Protein AF-A0A0B8QRJ7-F1 (afdb_monomer)

pLDDT: mean 72.36, std 12.32, range [46.94, 90.88]

Nearest PDB structures (foldseek):
  8tpr-assembly1_B  TM=7.423E-01  e=1.104E+00  Fusarium vanettenii 77-13-4
  6qmb-assembly1_A  TM=7.514E-01  e=1.805E+00  Fusarium vanettenii 77-13-4
  8tok-assembly1_B  TM=7.483E-01  e=1.936E+00  Fusarium vanettenii 77-13-4
  3zxq-assembly1_B  TM=4.753E-01  e=6.292E-01  Mycobacterium tuberculosis H37Rv
  8tpn-assembly1_A  TM=6.589E-01  e=1.363E+00  Fusarium vanettenii 77-13-4

Secondary structure (DSSP, 8-state):
---EEEEEE--S-TTSSHHHHHHHHHHHHHHTT--EEEEEETTTEEEEEE-

Mean predicted aligned error: 7.57 Å

Solvent-accessible surface area (backbone atoms only — not comparable to full-atom values): 3196 Å² total; per-residue (Å²): 136,82,67,48,76,48,78,52,74,63,82,96,62,97,81,84,44,70,68,56,55,52,48,55,52,42,52,55,41,40,74,70,75,40,50,61,47,79,46,77,49,94,88,70,41,38,37,37,38,38,89

Foldseek 3Di:
DDKDKDKQFDDDDQPDDSPVVLVVVQVVCVVVVWDKDWDDDPDTIIMIITD

Organism: NCBI:txid1481914

Sequence (51 aa):
MTTNYIFVTGGVVSSLGKGIAAASLAAILEARGLKVTMMKLDLTSTLTRVL

InterPro domains:
  IPR017456 CTP synthase, N-terminal [PF06418] (5-42)
  IPR027417 P-loop containing nucleoside triphosphate hydrolase [G3DSA:3.40.50.300] (1-48)
  IPR027417 P-loop containing nucleoside triphosphate hydrolase [SSF52540] (2-42)

Structure (mmCIF, N/CA/C/O backbone):
data_AF-A0A0B8QRJ7-F1
#
_entry.id   AF-A0A0B8QRJ7-F1
#
loop_
_atom_site.group_PDB
_atom_site.id
_atom_site.type_symbol
_atom_site.label_atom_id
_atom_site.label_alt_id
_atom_site.label_comp_id
_atom_site.label_asym_id
_atom_site.label_entity_id
_atom_site.label_seq_id
_atom_site.pdbx_PDB_ins_code
_atom_site.Cartn_x
_atom_site.Cartn_y
_atom_site.Cartn_z
_atom_site.occupancy
_atom_site.B_iso_or_equiv
_atom_site.auth_seq_id
_atom_site.auth_comp_id
_atom_site.auth_asym_id
_atom_site.auth_atom_id
_atom_site.pdbx_PDB_model_num
ATOM 1 N N . MET A 1 1 ? -19.195 -2.981 9.092 1.00 59.12 1 MET A N 1
ATOM 2 C CA . MET A 1 1 ? -17.973 -2.316 8.595 1.00 59.12 1 MET A CA 1
ATOM 3 C C . MET A 1 1 ? -17.583 -2.971 7.292 1.00 59.12 1 MET A C 1
ATOM 5 O O . MET A 1 1 ? -17.372 -4.178 7.279 1.00 59.12 1 MET A O 1
ATOM 9 N N . THR A 1 2 ? -17.551 -2.203 6.211 1.00 73.81 2 THR A N 1
ATOM 10 C CA . THR A 1 2 ? -17.152 -2.702 4.894 1.00 73.81 2 THR A CA 1
ATOM 11 C C . THR A 1 2 ? -15.653 -2.481 4.750 1.00 73.81 2 THR A C 1
ATOM 13 O O . THR A 1 2 ? -15.208 -1.341 4.664 1.00 73.81 2 THR A O 1
ATOM 16 N N . THR A 1 3 ? -14.873 -3.559 4.783 1.00 73.25 3 THR A N 1
ATOM 17 C CA . THR A 1 3 ? -13.421 -3.490 4.587 1.00 73.25 3 THR A CA 1
ATOM 18 C C . THR A 1 3 ? -13.129 -3.222 3.113 1.00 73.25 3 THR A C 1
ATOM 20 O O . THR A 1 3 ? -13.522 -4.009 2.253 1.00 73.25 3 THR A O 1
ATOM 23 N N . ASN A 1 4 ? -12.439 -2.121 2.825 1.00 78.56 4 ASN A N 1
ATOM 24 C CA . ASN A 1 4 ? -12.076 -1.733 1.466 1.00 78.56 4 ASN A CA 1
ATOM 25 C C . ASN A 1 4 ? -10.675 -2.254 1.134 1.00 78.56 4 ASN A C 1
ATOM 27 O O . ASN A 1 4 ? -9.758 -2.155 1.946 1.00 78.56 4 ASN A O 1
ATOM 31 N N . TYR A 1 5 ? -10.494 -2.802 -0.066 1.00 80.69 5 TYR A N 1
ATOM 32 C CA . TYR A 1 5 ? -9.207 -3.326 -0.522 1.00 80.69 5 TYR A CA 1
ATOM 33 C C . TYR A 1 5 ? -8.703 -2.501 -1.700 1.00 80.69 5 TYR A C 1
ATOM 35 O O . TYR A 1 5 ? -9.396 -2.336 -2.701 1.00 80.69 5 TYR A O 1
ATOM 43 N N . ILE A 1 6 ? -7.484 -1.989 -1.570 1.00 78.06 6 ILE A N 1
ATOM 44 C CA . ILE A 1 6 ? -6.771 -1.228 -2.589 1.00 78.06 6 ILE A CA 1
ATOM 45 C C . ILE A 1 6 ? -5.639 -2.115 -3.104 1.00 78.06 6 ILE A C 1
ATOM 47 O O . ILE A 1 6 ? -4.684 -2.421 -2.387 1.00 78.06 6 ILE A O 1
ATOM 51 N N . PHE A 1 7 ? -5.750 -2.538 -4.358 1.00 76.75 7 PHE A N 1
ATOM 52 C CA . PHE A 1 7 ? -4.723 -3.327 -5.028 1.00 76.75 7 PHE A CA 1
ATOM 53 C C . PHE A 1 7 ? -3.771 -2.384 -5.760 1.00 76.75 7 PHE A C 1
ATOM 55 O O . PHE A 1 7 ? -4.168 -1.695 -6.697 1.00 76.75 7 PHE A O 1
ATOM 62 N N . VAL A 1 8 ? -2.508 -2.353 -5.338 1.00 71.69 8 VAL A N 1
ATOM 63 C CA . VAL A 1 8 ? -1.463 -1.577 -6.008 1.00 71.69 8 VAL A CA 1
ATOM 64 C C . VAL A 1 8 ? -0.697 -2.518 -6.934 1.00 71.69 8 VAL A C 1
ATOM 66 O O . VAL A 1 8 ? 0.279 -3.167 -6.550 1.00 71.69 8 VAL A O 1
ATOM 69 N N . THR A 1 9 ? -1.164 -2.603 -8.178 1.00 70.62 9 THR A N 1
ATOM 70 C CA . THR A 1 9 ? -0.488 -3.311 -9.272 1.00 70.62 9 THR A CA 1
ATOM 71 C C . THR A 1 9 ? 0.313 -2.320 -10.108 1.00 70.62 9 THR A C 1
ATOM 73 O O . THR A 1 9 ? -0.189 -1.248 -10.435 1.00 70.62 9 THR A O 1
ATOM 76 N N . GLY A 1 10 ? 1.536 -2.664 -10.510 1.00 65.44 10 GLY A N 1
ATOM 77 C CA . GLY A 1 10 ? 2.282 -1.838 -11.462 1.00 65.44 10 GLY A CA 1
ATOM 78 C C . GLY A 1 10 ? 3.258 -2.666 -12.280 1.00 65.44 10 GLY A C 1
ATOM 79 O O . GLY A 1 10 ? 4.217 -3.226 -11.737 1.00 65.44 10 GLY A O 1
ATOM 80 N N . GLY A 1 11 ? 2.983 -2.733 -13.580 1.00 64.25 11 GLY A N 1
ATOM 81 C CA . GLY A 1 11 ? 3.776 -3.449 -14.566 1.00 64.25 11 GLY A CA 1
ATOM 82 C C . GLY A 1 11 ? 5.105 -2.767 -14.891 1.00 64.25 11 GLY A C 1
ATOM 83 O O . GLY A 1 11 ? 5.323 -1.586 -14.624 1.00 64.25 11 GLY A O 1
ATOM 84 N N . VAL A 1 12 ? 5.967 -3.548 -15.531 1.00 53.50 12 VAL A N 1
ATOM 85 C CA . VAL A 1 12 ? 7.195 -3.170 -16.246 1.00 53.50 12 VAL A CA 1
ATOM 86 C C . VAL A 1 12 ? 8.480 -3.016 -15.419 1.00 53.50 12 VAL A C 1
ATOM 88 O O . VAL A 1 12 ? 9.462 -3.650 -15.783 1.00 53.50 12 VAL A O 1
ATOM 91 N N . VAL A 1 13 ? 8.529 -2.272 -14.303 1.00 46.94 13 VAL A N 1
ATOM 92 C CA . VAL A 1 13 ? 9.801 -2.111 -13.548 1.00 46.94 13 VAL A CA 1
ATOM 93 C C . VAL A 1 13 ? 9.605 -2.294 -12.041 1.00 46.94 13 VAL A C 1
ATOM 95 O O . VAL A 1 13 ? 8.813 -1.608 -11.388 1.00 46.94 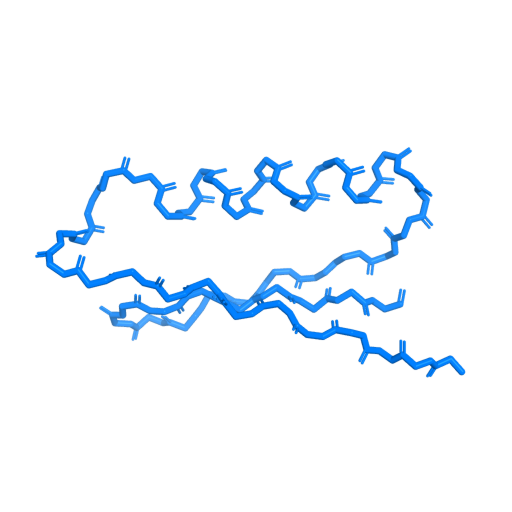13 VAL A O 1
ATOM 98 N N . SER A 1 14 ? 10.314 -3.266 -11.469 1.00 54.56 14 SER A N 1
ATOM 99 C CA . SER A 1 14 ? 10.180 -3.756 -10.089 1.00 54.56 14 SER A CA 1
ATOM 100 C C . SER A 1 14 ? 10.721 -2.809 -9.003 1.00 54.56 14 SER A C 1
ATOM 102 O O . SER A 1 14 ? 10.457 -3.058 -7.831 1.00 54.56 14 SER A O 1
ATOM 104 N N . SER A 1 15 ? 11.377 -1.690 -9.345 1.00 54.53 15 SER A N 1
ATOM 105 C CA . SER A 1 15 ? 12.198 -0.936 -8.373 1.00 54.53 15 SER A CA 1
ATOM 106 C C . SER A 1 15 ? 11.887 0.561 -8.174 1.00 54.53 15 SER A C 1
ATOM 108 O O . SER A 1 15 ? 12.591 1.211 -7.409 1.00 54.53 15 SER A O 1
ATOM 110 N N . LEU A 1 16 ? 10.867 1.149 -8.812 1.00 58.94 16 LEU A N 1
ATOM 111 C CA . LEU A 1 16 ? 10.767 2.624 -8.896 1.00 58.94 16 LEU A CA 1
ATOM 112 C C . LEU A 1 16 ? 9.874 3.339 -7.868 1.00 58.94 16 LEU A C 1
ATOM 114 O O . LEU A 1 16 ? 9.857 4.562 -7.850 1.00 58.94 16 LEU A O 1
ATOM 118 N N . GLY A 1 17 ? 9.158 2.628 -6.990 1.00 66.50 17 GLY A N 1
ATOM 119 C CA . GLY A 1 17 ? 8.392 3.318 -5.935 1.00 66.50 17 GLY A CA 1
ATOM 120 C C . GLY A 1 17 ? 7.003 2.783 -5.622 1.00 66.50 17 GLY A C 1
ATOM 121 O O . GLY A 1 17 ? 6.267 3.447 -4.908 1.00 66.50 17 GLY A O 1
ATOM 122 N N . LYS A 1 18 ? 6.629 1.577 -6.074 1.00 75.50 18 LYS A N 1
ATOM 123 C CA . LYS A 1 18 ? 5.342 0.954 -5.694 1.00 75.50 18 LYS A CA 1
ATOM 124 C C . LYS A 1 18 ? 5.181 0.806 -4.177 1.00 75.50 18 LYS A C 1
ATOM 126 O O . LYS A 1 18 ? 4.114 1.077 -3.641 1.00 75.50 18 LYS A O 1
ATOM 131 N N . GLY A 1 19 ? 6.254 0.405 -3.490 1.00 74.38 19 GLY A N 1
ATOM 132 C CA . GLY A 1 19 ? 6.263 0.305 -2.029 1.00 74.38 19 GLY A CA 1
ATOM 133 C C . GLY A 1 19 ? 6.144 1.669 -1.350 1.00 74.38 19 GLY A C 1
ATOM 134 O O .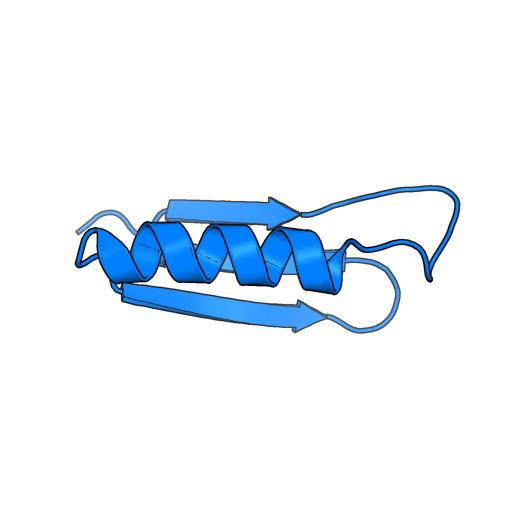 GLY A 1 19 ? 5.370 1.809 -0.412 1.00 74.38 19 GLY A O 1
ATOM 135 N N . ILE A 1 20 ? 6.851 2.680 -1.867 1.00 79.88 20 ILE A N 1
ATOM 136 C CA . ILE A 1 20 ? 6.825 4.044 -1.322 1.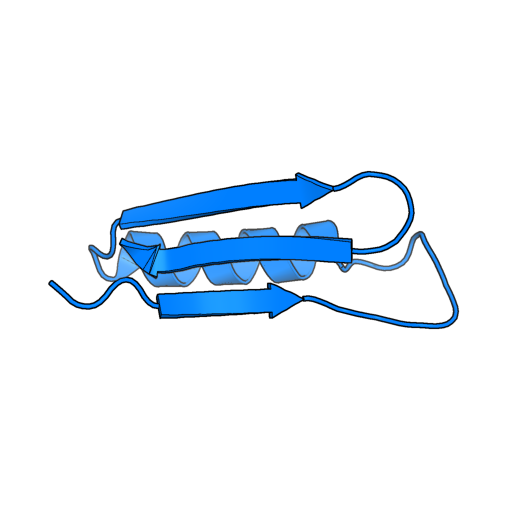00 79.88 20 ILE A CA 1
ATOM 137 C C . ILE A 1 20 ? 5.449 4.680 -1.547 1.00 79.88 20 ILE A C 1
ATOM 139 O O . ILE A 1 20 ? 4.862 5.192 -0.605 1.00 79.88 20 ILE A O 1
ATOM 143 N N . ALA A 1 21 ? 4.883 4.567 -2.750 1.00 80.75 21 ALA A N 1
ATOM 144 C CA . ALA A 1 21 ? 3.546 5.064 -3.061 1.00 80.75 21 ALA A CA 1
ATOM 145 C C . ALA A 1 21 ? 2.467 4.385 -2.201 1.00 80.75 21 ALA A C 1
ATOM 147 O O . ALA A 1 21 ? 1.606 5.068 -1.650 1.00 80.75 21 ALA A O 1
ATOM 148 N N . ALA A 1 22 ? 2.537 3.058 -2.025 1.00 81.06 22 ALA A N 1
ATOM 149 C CA . ALA A 1 22 ? 1.626 2.334 -1.139 1.00 81.06 22 ALA A CA 1
ATOM 150 C C . ALA A 1 22 ? 1.784 2.763 0.332 1.00 81.06 22 ALA A C 1
ATOM 152 O O . ALA A 1 22 ? 0.781 2.913 1.028 1.00 81.06 22 ALA A O 1
ATOM 153 N N . ALA A 1 23 ? 3.015 3.006 0.795 1.00 82.06 23 ALA A N 1
ATOM 154 C CA . ALA A 1 23 ? 3.301 3.488 2.147 1.00 82.06 23 ALA A CA 1
ATOM 155 C C . ALA A 1 23 ? 2.811 4.917 2.387 1.00 82.06 23 ALA A C 1
ATOM 157 O O . ALA A 1 23 ? 2.171 5.171 3.403 1.00 82.06 23 ALA A O 1
ATOM 158 N N . SER A 1 24 ? 3.023 5.832 1.442 1.00 86.56 24 SER A N 1
ATOM 159 C CA . SER A 1 24 ? 2.488 7.192 1.524 1.00 86.56 24 SER A CA 1
ATOM 160 C C . SER A 1 24 ? 0.958 7.199 1.519 1.00 86.56 24 SER A C 1
ATOM 162 O O . SER A 1 24 ? 0.349 7.942 2.284 1.00 86.56 24 SER A O 1
ATOM 164 N N . LEU A 1 25 ? 0.323 6.340 0.712 1.00 84.88 25 LEU A N 1
ATOM 165 C CA . LEU A 1 25 ? -1.135 6.203 0.694 1.00 84.88 25 LEU A CA 1
ATOM 166 C C . LEU A 1 25 ? -1.667 5.669 2.033 1.00 84.88 25 LEU A C 1
ATOM 168 O O . LEU A 1 25 ? -2.644 6.200 2.560 1.00 84.88 25 LEU A O 1
ATOM 172 N N . ALA A 1 26 ? -1.010 4.652 2.597 1.00 85.94 26 ALA A N 1
ATOM 173 C CA . ALA A 1 26 ? -1.361 4.109 3.905 1.00 85.94 26 ALA A CA 1
ATOM 174 C C . ALA A 1 26 ? -1.222 5.167 5.010 1.00 85.94 26 ALA A C 1
ATOM 176 O O . ALA A 1 26 ? -2.162 5.347 5.776 1.00 85.94 26 ALA A O 1
ATOM 177 N N . ALA A 1 27 ? -0.130 5.937 5.024 1.00 88.56 27 ALA A N 1
ATOM 178 C CA . ALA A 1 27 ? 0.093 6.998 6.007 1.00 88.56 27 ALA A CA 1
ATOM 179 C C . ALA A 1 27 ? -0.990 8.094 5.964 1.00 88.56 27 ALA A C 1
ATOM 181 O O . ALA A 1 27 ? -1.439 8.565 7.006 1.00 88.56 27 ALA A O 1
ATOM 182 N N . ILE A 1 28 ? -1.459 8.484 4.771 1.00 89.75 28 ILE A N 1
ATOM 183 C CA . ILE A 1 28 ? -2.552 9.464 4.628 1.00 89.75 28 ILE A CA 1
ATOM 184 C C . ILE A 1 28 ? -3.872 8.901 5.169 1.00 89.75 28 ILE A C 1
ATOM 186 O O . ILE A 1 28 ? -4.640 9.619 5.809 1.00 89.75 28 ILE A O 1
ATOM 190 N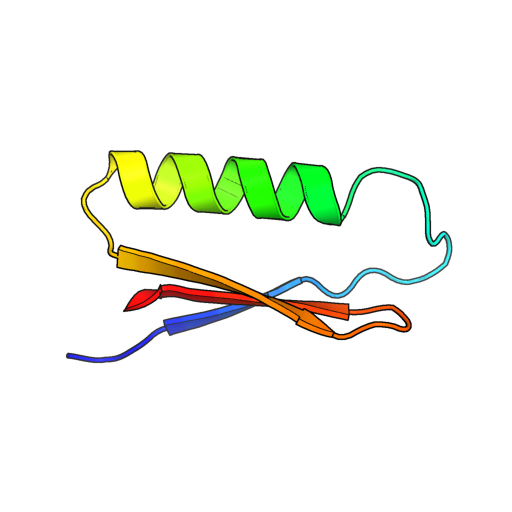 N . LEU A 1 29 ? -4.157 7.628 4.899 1.00 87.75 29 LEU A N 1
ATOM 191 C CA . LEU A 1 29 ? -5.373 6.967 5.367 1.00 87.75 29 LEU A CA 1
ATOM 192 C C . LEU A 1 29 ? -5.349 6.760 6.893 1.00 87.75 29 LEU A C 1
ATOM 194 O O . LEU A 1 29 ? -6.355 7.027 7.549 1.00 87.75 29 LEU A O 1
ATOM 198 N N . GLU A 1 30 ? -4.198 6.399 7.467 1.00 88.25 30 GLU A N 1
ATOM 199 C CA . GLU A 1 30 ? -3.989 6.344 8.922 1.00 88.25 30 GLU A CA 1
ATOM 200 C C . GLU 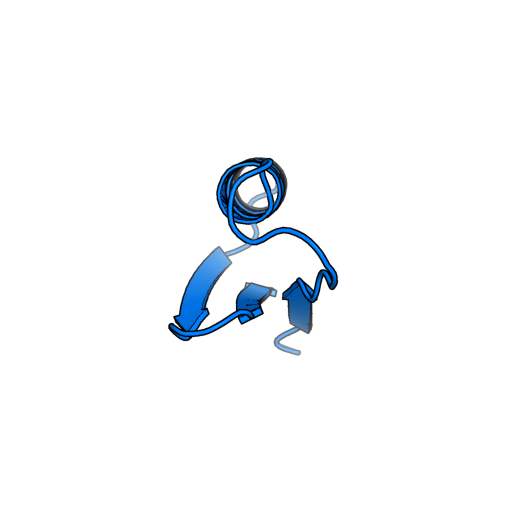A 1 30 ? -4.146 7.721 9.574 1.00 88.25 30 GLU A C 1
ATOM 202 O O . GLU A 1 30 ? -4.824 7.846 10.593 1.00 88.25 30 GLU A O 1
ATOM 207 N N . ALA A 1 31 ? -3.616 8.781 8.952 1.00 90.88 31 ALA A N 1
ATOM 208 C CA . ALA A 1 31 ? -3.798 10.158 9.420 1.00 90.88 31 ALA A CA 1
ATOM 209 C C . ALA A 1 31 ? -5.270 10.613 9.402 1.00 90.88 31 ALA A C 1
ATOM 211 O O . ALA A 1 31 ? -5.644 11.532 10.129 1.00 90.88 31 ALA A O 1
ATOM 212 N N . ARG A 1 32 ? -6.129 9.961 8.605 1.00 88.69 32 ARG A N 1
ATOM 213 C CA . ARG A 1 32 ? -7.588 10.164 8.612 1.00 88.69 32 ARG A CA 1
ATOM 214 C C . ARG A 1 32 ? -8.329 9.297 9.636 1.00 88.69 32 ARG A C 1
ATOM 216 O O . ARG A 1 32 ? -9.557 9.293 9.639 1.00 88.69 32 ARG A O 1
ATOM 223 N N . GLY A 1 33 ? -7.613 8.572 10.496 1.00 86.06 33 GLY A N 1
ATOM 224 C CA . GLY A 1 33 ? -8.193 7.701 11.519 1.00 86.06 33 GLY A CA 1
ATOM 225 C C . GLY A 1 33 ? -8.735 6.377 10.976 1.00 86.06 33 GLY A C 1
ATOM 226 O O . GLY A 1 33 ? -9.464 5.685 11.685 1.00 86.06 33 GLY A O 1
ATOM 227 N N . LEU A 1 34 ? -8.402 6.016 9.731 1.00 85.56 34 LEU A N 1
ATOM 228 C CA . LEU A 1 34 ? -8.755 4.720 9.156 1.00 85.56 34 LEU A CA 1
ATOM 229 C C . LEU A 1 34 ? -7.689 3.696 9.528 1.00 85.56 34 LEU A C 1
ATOM 231 O O . LEU A 1 34 ? -6.495 3.988 9.521 1.00 85.56 34 LEU A O 1
ATOM 235 N N . LYS A 1 35 ? -8.110 2.470 9.833 1.00 82.25 35 LYS A N 1
ATOM 236 C CA . LYS A 1 35 ? -7.173 1.410 10.189 1.00 82.25 35 LYS A CA 1
ATOM 237 C C . LYS A 1 35 ? -6.668 0.761 8.906 1.00 82.25 35 LYS A C 1
ATOM 239 O O . LYS A 1 35 ? -7.411 0.073 8.219 1.00 82.25 35 LYS A O 1
ATOM 244 N N . VAL A 1 36 ? -5.408 0.975 8.554 1.00 84.62 36 VAL A N 1
ATOM 245 C CA . VAL A 1 36 ? -4.836 0.459 7.304 1.00 84.62 36 VAL A CA 1
ATOM 246 C C . VAL A 1 36 ? -3.925 -0.730 7.604 1.00 84.62 36 VAL A C 1
ATOM 248 O O . VAL A 1 36 ? -3.347 -0.857 8.676 1.00 84.62 36 VAL A O 1
ATOM 251 N N . THR A 1 37 ? -3.831 -1.674 6.680 1.00 82.75 37 THR A N 1
ATOM 252 C CA . THR A 1 37 ? -2.944 -2.834 6.759 1.00 82.75 37 THR A CA 1
ATOM 253 C C . THR A 1 37 ? -2.349 -3.065 5.387 1.00 82.75 37 THR A C 1
ATOM 255 O O . THR A 1 37 ? -3.071 -3.308 4.423 1.00 82.75 37 THR A O 1
ATOM 258 N N . MET A 1 38 ? -1.027 -3.006 5.291 1.00 76.31 38 MET A N 1
ATOM 259 C CA . MET A 1 38 ? -0.319 -3.289 4.051 1.00 76.31 38 MET A CA 1
ATOM 260 C C . MET A 1 38 ? 0.191 -4.730 4.065 1.00 76.31 38 MET A C 1
ATOM 262 O O . MET A 1 38 ? 0.873 -5.149 4.995 1.00 76.31 38 MET A O 1
ATOM 266 N N . MET A 1 39 ? -0.135 -5.484 3.025 1.00 75.31 39 MET A N 1
ATOM 267 C CA . MET A 1 39 ? 0.327 -6.844 2.792 1.00 75.31 39 MET A CA 1
ATOM 268 C C . MET A 1 39 ? 1.104 -6.867 1.480 1.00 75.31 39 MET A C 1
ATOM 270 O O . MET A 1 39 ? 0.556 -6.668 0.396 1.00 75.31 39 MET A O 1
ATOM 274 N N . LYS A 1 40 ? 2.413 -7.086 1.569 1.00 67.38 40 LYS A N 1
ATOM 275 C CA . LYS A 1 40 ? 3.275 -7.194 0.394 1.00 67.38 40 LYS A CA 1
ATOM 276 C C . LYS A 1 40 ? 3.322 -8.657 -0.047 1.00 67.38 40 LYS A C 1
ATOM 278 O O . LYS A 1 40 ? 3.829 -9.489 0.696 1.00 67.38 40 LYS A O 1
ATOM 283 N N . LEU A 1 41 ? 2.785 -8.965 -1.228 1.00 61.22 41 LEU A N 1
ATOM 284 C CA . LEU A 1 41 ? 2.960 -10.273 -1.861 1.00 61.22 41 LEU A CA 1
ATOM 285 C C . LEU A 1 41 ? 4.196 -10.208 -2.759 1.00 61.22 41 LEU A C 1
ATOM 287 O O . LEU A 1 41 ? 4.243 -9.421 -3.709 1.00 61.22 41 LEU A O 1
ATOM 291 N N . ASP A 1 42 ? 5.212 -11.010 -2.462 1.00 53.19 42 ASP A N 1
ATOM 292 C CA . ASP A 1 42 ? 6.442 -10.978 -3.246 1.00 53.19 42 ASP A CA 1
ATOM 293 C C . ASP A 1 42 ? 6.296 -11.770 -4.555 1.00 53.19 42 ASP A C 1
ATOM 295 O O . ASP A 1 42 ? 6.225 -12.995 -4.559 1.00 53.19 42 ASP A O 1
ATOM 299 N N . LEU A 1 43 ? 6.160 -11.015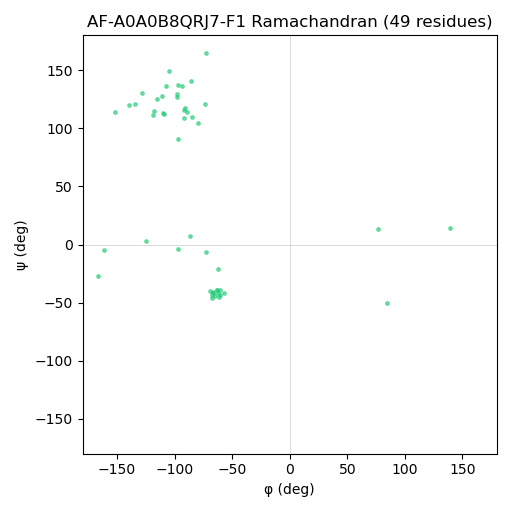 -5.649 1.00 49.69 43 LEU A N 1
ATOM 300 C CA . LEU A 1 43 ? 6.944 -11.138 -6.887 1.00 49.69 43 LEU A CA 1
ATOM 301 C C . LEU A 1 43 ? 6.705 -9.888 -7.757 1.00 49.69 43 LEU A C 1
ATOM 303 O O . LEU A 1 43 ? 7.593 -9.490 -8.499 1.00 49.69 43 LEU A O 1
ATOM 307 N N . THR A 1 44 ? 5.548 -9.209 -7.639 1.00 53.53 44 THR A N 1
ATOM 308 C CA . THR A 1 44 ? 5.265 -7.922 -8.330 1.00 53.53 44 THR A CA 1
ATOM 309 C C . THR A 1 44 ? 4.106 -7.067 -7.760 1.00 53.53 44 THR A C 1
ATOM 311 O O . THR A 1 44 ? 3.915 -5.943 -8.237 1.00 53.53 44 THR A O 1
ATOM 314 N N . SER A 1 45 ? 3.343 -7.517 -6.749 1.00 55.44 45 SER A N 1
ATOM 315 C CA . SER A 1 45 ? 2.066 -6.888 -6.338 1.00 55.44 45 SER A CA 1
ATOM 316 C C . SER A 1 45 ? 1.965 -6.558 -4.838 1.00 55.44 45 SER A C 1
ATOM 318 O O . SER A 1 45 ? 2.155 -7.432 -3.996 1.00 55.44 45 SER A O 1
ATOM 320 N N . THR A 1 46 ? 1.572 -5.324 -4.493 1.00 62.28 46 THR A N 1
ATOM 321 C CA . THR A 1 46 ? 1.309 -4.908 -3.100 1.00 62.28 46 THR A CA 1
ATOM 322 C C . THR A 1 46 ? -0.190 -4.734 -2.867 1.00 62.28 46 THR A C 1
ATOM 324 O O . THR A 1 46 ? -0.896 -4.135 -3.678 1.00 62.28 46 THR A O 1
ATOM 327 N N . LEU A 1 47 ? -0.675 -5.236 -1.738 1.00 59.94 47 LEU A N 1
ATOM 328 C CA . LEU A 1 47 ? -2.067 -5.186 -1.319 1.00 59.94 47 LEU A CA 1
ATOM 329 C C . LEU A 1 47 ? -2.212 -4.256 -0.110 1.00 59.94 47 LEU A C 1
ATOM 331 O O . LEU A 1 47 ? -1.525 -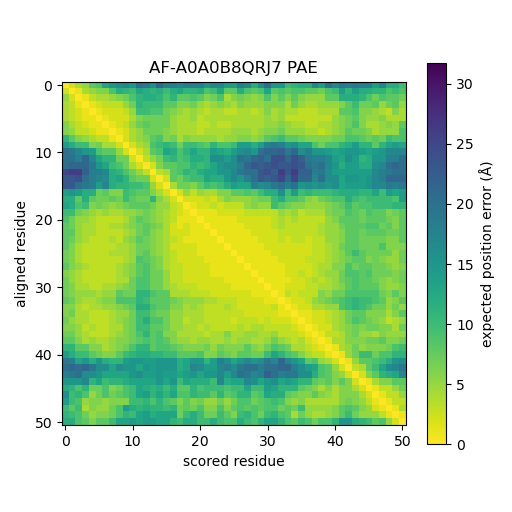4.434 0.890 1.00 59.94 47 LEU A O 1
ATOM 335 N N . THR A 1 48 ? -3.124 -3.288 -0.168 1.00 65.12 48 THR A N 1
ATOM 336 C CA . THR A 1 48 ? -3.432 -2.393 0.957 1.00 65.12 48 THR A CA 1
ATOM 337 C C . THR A 1 48 ? -4.886 -2.592 1.369 1.00 65.12 48 THR A C 1
ATOM 339 O O . THR A 1 48 ? -5.810 -2.324 0.609 1.00 65.12 48 THR A O 1
ATOM 342 N N . ARG A 1 49 ? -5.107 -3.086 2.583 1.00 70.81 49 ARG A N 1
ATOM 343 C CA . ARG A 1 49 ? -6.419 -3.313 3.193 1.00 70.81 49 ARG A CA 1
ATOM 344 C C . ARG A 1 49 ? -6.758 -2.142 4.111 1.00 70.81 49 ARG A C 1
ATOM 346 O O . ARG A 1 49 ? -5.964 -1.796 4.974 1.00 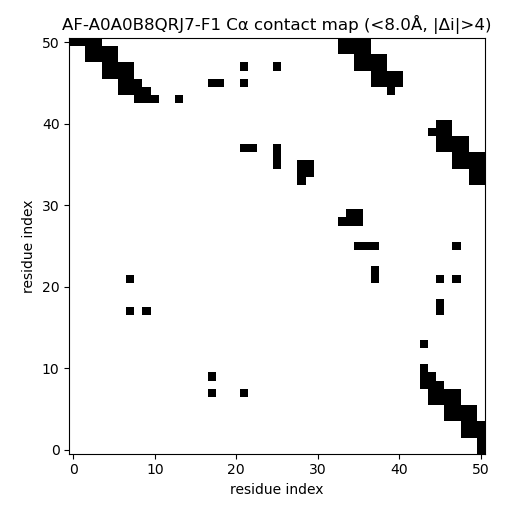70.81 49 ARG A O 1
ATOM 353 N N . VAL A 1 50 ? -7.940 -1.566 3.955 1.00 66.88 50 VAL A N 1
ATOM 354 C CA . VAL A 1 50 ? -8.491 -0.511 4.813 1.00 66.88 50 VAL A CA 1
ATOM 355 C C . VAL A 1 50 ? -9.649 -1.119 5.604 1.00 66.88 50 VAL A C 1
ATOM 357 O O . VAL A 1 50 ? -10.646 -1.550 5.021 1.00 66.88 50 VAL A O 1
ATOM 360 N N . 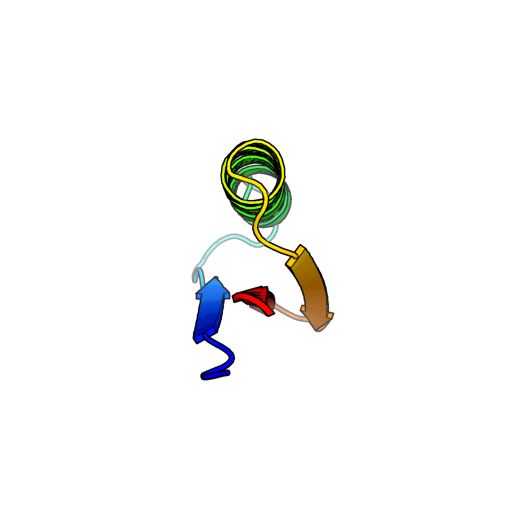LEU A 1 51 ? -9.462 -1.230 6.916 1.00 59.72 51 LEU A N 1
ATOM 361 C CA . LEU A 1 51 ? -10.394 -1.777 7.903 1.00 59.72 51 LEU A CA 1
ATOM 362 C C . LEU A 1 51 ? -11.394 -0.727 8.388 1.00 59.72 51 LEU A C 1
ATOM 364 O O . LEU A 1 51 ? -10.968 0.420 8.654 1.00 59.72 51 LEU A O 1
#

Radius of gyration: 11.26 Å; Cα contacts (8 Å, |Δi|>4): 74; chains: 1; bounding box: 30×21×28 Å